Protein AF-V5H8V4-F1 (afdb_monomer)

Sequence (84 aa):
PRLQPFYFPKSPELRKKVVVHCVVFEGDEPLTFSRYKDGRKLATNRNIHVKLLSETVASLTLVEADASDIGNYTCEVYQRGRRR

Organism: Ixodes ricinus (NCBI:txid34613)

Secondary structure (DSSP, 8-state):
-EEPP----SSPPTTS-EEEEEEEEE--SSEEEEEEETTEEP---SSEEEEEEETTEEEEEESS--GGG-S-EEEEEEE-----

InterPro domains:
  IPR007110 Immunoglobulin-like domain [PS50835] (1-84)
  IPR013783 Immunoglobulin-like fold [G3DSA:2.60.40.10] (1-83)
  IPR036179 Immunoglobulin-like domain superfamily [SSF48726] (14-78)

Mean predicted aligned error: 4.66 Å

Structure (mmCIF, N/CA/C/O backbone):
data_AF-V5H8V4-F1
#
_entry.id   AF-V5H8V4-F1
#
loop_
_atom_site.group_PDB
_atom_site.id
_atom_site.type_symbol
_atom_site.label_atom_id
_atom_site.label_alt_id
_atom_site.label_comp_id
_atom_site.label_asym_id
_atom_site.label_entity_id
_atom_site.label_seq_id
_atom_site.pdbx_PDB_ins_code
_atom_site.Cartn_x
_atom_site.Cartn_y
_atom_site.Cartn_z
_atom_site.occupancy
_atom_site.B_iso_or_equiv
_atom_site.auth_seq_id
_atom_site.auth_comp_id
_atom_site.auth_asym_id
_atom_site.auth_atom_id
_atom_site.pdbx_PDB_model_num
ATOM 1 N N . PRO A 1 1 ? -13.947 -0.278 8.405 1.00 89.56 1 PRO A N 1
ATOM 2 C CA . PRO A 1 1 ? -13.069 0.728 7.766 1.00 89.56 1 PRO A CA 1
ATOM 3 C C . PRO A 1 1 ? -13.257 0.731 6.242 1.00 89.56 1 PRO A C 1
ATOM 5 O O . PRO A 1 1 ? -13.521 -0.325 5.669 1.00 89.56 1 PRO A O 1
ATOM 8 N N . ARG A 1 2 ? -13.130 1.889 5.591 1.00 91.38 2 ARG A N 1
ATOM 9 C CA . ARG A 1 2 ? -13.242 2.051 4.138 1.00 91.38 2 ARG A CA 1
ATOM 10 C C . ARG A 1 2 ? -12.084 2.883 3.608 1.00 91.38 2 ARG A C 1
ATOM 12 O O . ARG A 1 2 ? -11.730 3.920 4.171 1.00 91.38 2 ARG A O 1
ATOM 19 N N . LEU A 1 3 ? -11.502 2.404 2.513 1.00 92.75 3 LEU A N 1
ATOM 20 C CA . LEU A 1 3 ? -10.432 3.094 1.803 1.00 92.75 3 LEU A CA 1
ATOM 21 C C . LEU A 1 3 ? -11.012 4.102 0.819 1.00 92.75 3 LEU A C 1
ATOM 23 O O . LEU A 1 3 ? -11.994 3.814 0.133 1.00 92.75 3 LEU A O 1
ATOM 27 N N . GLN A 1 4 ? -10.370 5.260 0.718 1.00 91.12 4 GLN A N 1
ATOM 28 C CA . GLN A 1 4 ? -10.622 6.202 -0.360 1.00 91.12 4 GLN A CA 1
ATOM 29 C C . GLN A 1 4 ? -10.256 5.519 -1.686 1.00 91.12 4 GLN A C 1
ATOM 31 O O . GLN A 1 4 ? -9.267 4.780 -1.717 1.00 91.12 4 GLN A O 1
ATOM 36 N N . PRO A 1 5 ? -10.994 5.760 -2.786 1.00 85.94 5 PRO A N 1
ATOM 37 C CA . PRO A 1 5 ? -10.561 5.329 -4.106 1.00 85.94 5 PRO A CA 1
ATOM 38 C C . PRO A 1 5 ? -9.132 5.804 -4.370 1.00 85.94 5 PRO A C 1
ATOM 40 O O . PRO A 1 5 ? -8.829 6.995 -4.283 1.00 85.94 5 PRO A O 1
ATOM 43 N N . PHE A 1 6 ? -8.250 4.858 -4.656 1.00 75.19 6 PHE A N 1
ATOM 44 C CA . PHE A 1 6 ? -6.845 5.119 -4.915 1.00 75.19 6 PHE A CA 1
ATOM 45 C C . PHE A 1 6 ? -6.485 4.593 -6.297 1.00 75.19 6 PHE A C 1
ATOM 47 O O . PHE A 1 6 ? -7.046 3.608 -6.777 1.00 75.19 6 PHE A O 1
ATOM 54 N N . TYR A 1 7 ? -5.560 5.292 -6.945 1.00 72.06 7 TYR A N 1
ATOM 55 C CA . TYR A 1 7 ? -5.150 5.003 -8.309 1.00 72.06 7 TYR A CA 1
ATOM 56 C C . TYR A 1 7 ? -3.750 4.413 -8.302 1.00 72.06 7 TYR A C 1
ATOM 58 O O . TYR A 1 7 ? -2.794 5.056 -7.869 1.00 72.06 7 TYR A O 1
ATOM 66 N N . PHE A 1 8 ? -3.628 3.197 -8.825 1.00 73.38 8 PHE A N 1
ATOM 67 C CA . PHE A 1 8 ? -2.339 2.704 -9.284 1.00 73.38 8 PHE A CA 1
ATOM 68 C C . PHE A 1 8 ? -2.042 3.289 -10.668 1.00 73.38 8 PHE A C 1
ATOM 70 O O . PHE A 1 8 ? -2.954 3.365 -11.502 1.00 73.38 8 PHE A O 1
ATOM 77 N N . PRO A 1 9 ? -0.790 3.691 -10.947 1.00 70.62 9 PRO A N 1
ATOM 78 C CA . PRO A 1 9 ? -0.406 4.053 -12.301 1.00 70.62 9 PRO A CA 1
ATOM 79 C C . PRO A 1 9 ? -0.623 2.848 -13.223 1.00 70.62 9 PRO A C 1
ATOM 81 O O . PRO A 1 9 ? -0.080 1.772 -12.989 1.00 70.62 9 PRO A O 1
ATOM 84 N N . LYS A 1 10 ? -1.448 3.030 -14.262 1.00 66.06 10 LYS A N 1
ATOM 85 C CA . LYS A 1 10 ? -1.860 1.955 -15.186 1.00 66.06 10 LYS A CA 1
ATOM 86 C C . LYS A 1 10 ? -0.725 1.453 -16.084 1.00 66.06 10 LYS A C 1
ATOM 88 O O . LYS A 1 10 ? -0.808 0.352 -16.614 1.00 66.06 10 LYS A O 1
ATOM 93 N N . SER A 1 11 ? 0.315 2.259 -16.254 1.00 65.44 11 SER A N 1
ATOM 94 C CA . SER A 1 11 ? 1.507 1.944 -17.036 1.00 65.44 11 SER A CA 1
ATOM 95 C C . SER A 1 11 ? 2.722 2.494 -16.292 1.00 65.44 11 SER A C 1
ATOM 97 O O . SER A 1 11 ? 3.091 3.651 -16.510 1.00 65.44 11 SER A O 1
ATOM 99 N N . PRO A 1 12 ? 3.306 1.736 -15.349 1.00 68.25 12 PRO A N 1
ATOM 100 C CA . PRO A 1 12 ? 4.544 2.169 -14.731 1.00 68.25 12 PRO A CA 1
ATOM 101 C C . PRO A 1 12 ? 5.620 2.242 -15.817 1.00 68.25 12 PRO A C 1
ATOM 103 O O . PRO A 1 12 ? 5.910 1.257 -16.495 1.00 68.25 12 PRO A O 1
ATOM 106 N N . GLU A 1 13 ? 6.190 3.428 -16.005 1.00 79.69 13 GLU A N 1
ATOM 107 C CA . GLU A 1 13 ? 7.412 3.568 -16.785 1.00 79.69 13 GLU A CA 1
ATOM 108 C C . GLU A 1 13 ? 8.513 2.754 -16.099 1.00 79.69 13 GLU A C 1
ATOM 110 O O . GLU A 1 13 ? 8.762 2.905 -14.898 1.00 79.69 13 GLU A O 1
ATOM 115 N N . LEU A 1 14 ? 9.167 1.877 -16.860 1.00 86.56 14 LEU A N 1
ATOM 116 C CA . LEU A 1 14 ? 10.277 1.089 -16.342 1.00 86.56 14 LEU A CA 1
ATOM 117 C C . LEU A 1 14 ? 11.366 2.013 -15.792 1.00 86.56 14 LEU A C 1
ATOM 119 O O . LEU A 1 14 ? 11.590 3.114 -16.298 1.00 86.56 14 LEU A O 1
ATOM 123 N N . ARG A 1 15 ? 12.076 1.533 -14.769 1.00 88.19 15 ARG A N 1
ATOM 124 C CA . ARG A 1 15 ? 13.181 2.242 -14.112 1.00 88.19 15 ARG A CA 1
ATOM 125 C C . ARG A 1 15 ? 12.761 3.534 -13.403 1.00 88.19 15 ARG A C 1
ATOM 127 O O . ARG A 1 15 ? 13.608 4.343 -13.029 1.00 88.19 15 ARG A O 1
ATOM 134 N N . LYS A 1 16 ? 11.458 3.745 -13.197 1.00 90.19 16 LYS A N 1
ATOM 135 C CA . LYS A 1 16 ? 10.926 4.860 -12.410 1.00 90.19 16 LYS A CA 1
ATOM 136 C C . LYS A 1 16 ? 10.433 4.387 -11.054 1.00 90.19 16 LYS A C 1
ATOM 138 O O . LYS A 1 16 ? 10.023 3.242 -10.870 1.00 90.19 16 LYS A O 1
ATOM 143 N N . LYS A 1 17 ? 10.442 5.320 -10.108 1.00 91.88 17 LYS A N 1
ATOM 144 C CA . LYS A 1 17 ? 9.858 5.137 -8.786 1.00 91.88 17 LYS A CA 1
ATOM 145 C C . LYS A 1 17 ? 8.337 5.208 -8.878 1.00 91.88 17 LYS A C 1
ATOM 147 O O . LYS A 1 17 ? 7.799 6.152 -9.453 1.00 91.88 17 LYS A O 1
ATOM 152 N N . VAL A 1 18 ? 7.654 4.271 -8.231 1.00 91.62 18 VAL A N 1
ATOM 153 C CA . VAL A 1 18 ? 6.193 4.280 -8.079 1.00 91.62 18 VAL A CA 1
ATOM 154 C C . VAL A 1 18 ? 5.857 4.393 -6.599 1.00 91.62 18 VAL A C 1
ATOM 156 O O . VAL A 1 18 ? 6.435 3.699 -5.766 1.00 91.62 18 VAL A O 1
ATOM 159 N N . VAL A 1 19 ? 4.926 5.280 -6.254 1.00 91.75 19 VAL A N 1
ATOM 160 C CA . VAL A 1 19 ? 4.437 5.443 -4.880 1.00 91.75 19 VAL A CA 1
ATOM 161 C C . VAL A 1 19 ? 2.925 5.399 -4.898 1.00 91.75 19 VAL A C 1
ATOM 163 O O . VAL A 1 19 ? 2.292 6.084 -5.697 1.00 91.75 19 VAL A O 1
ATOM 166 N N . VAL A 1 20 ? 2.354 4.591 -4.013 1.00 91.50 20 VAL A N 1
ATOM 167 C CA . VAL A 1 20 ? 0.910 4.436 -3.874 1.00 91.50 20 VAL A CA 1
ATOM 168 C C . VAL A 1 20 ? 0.541 4.588 -2.411 1.00 91.50 20 VAL A C 1
ATOM 170 O O . VAL A 1 20 ? 1.158 3.983 -1.530 1.00 91.50 20 VAL A O 1
ATOM 173 N N . HIS A 1 21 ? -0.491 5.385 -2.162 1.00 93.12 21 HIS A N 1
ATOM 174 C CA . HIS A 1 21 ? -1.045 5.590 -0.835 1.00 93.12 21 HIS A CA 1
ATOM 175 C C . HIS A 1 21 ? -2.431 4.961 -0.732 1.00 93.12 21 HIS A C 1
ATOM 177 O O . HIS A 1 21 ? -3.266 5.142 -1.615 1.00 93.12 21 HIS A O 1
ATOM 183 N N . CYS A 1 22 ? -2.678 4.254 0.366 1.00 92.62 22 CYS A N 1
ATOM 184 C CA . CYS A 1 22 ? -4.015 3.848 0.773 1.00 92.62 22 CYS A CA 1
ATOM 185 C C . CYS A 1 22 ? -4.408 4.704 1.967 1.00 92.62 22 CYS A C 1
ATOM 187 O O . CYS A 1 22 ? -3.708 4.705 2.981 1.00 92.62 22 CYS A O 1
ATOM 189 N N . VAL A 1 23 ? -5.520 5.414 1.841 1.00 94.62 23 VAL A N 1
ATOM 190 C CA . VAL A 1 23 ? -6.018 6.328 2.867 1.00 94.62 23 VAL A CA 1
ATOM 191 C C . VAL A 1 23 ? -7.361 5.808 3.349 1.00 94.62 23 VAL A C 1
ATOM 193 O O . VAL A 1 23 ? -8.232 5.509 2.533 1.00 94.62 23 VAL A O 1
ATOM 196 N N . VAL A 1 24 ? -7.530 5.676 4.659 1.00 95.25 24 VAL A N 1
ATOM 197 C CA . VAL A 1 24 ? -8.812 5.333 5.282 1.00 95.25 24 VAL A CA 1
ATOM 198 C C . VAL A 1 24 ? -9.577 6.624 5.538 1.00 95.25 24 VAL A C 1
ATOM 200 O O . VAL A 1 24 ? -9.073 7.493 6.240 1.00 95.25 24 VAL A O 1
ATOM 203 N N . PHE A 1 25 ? -10.775 6.750 4.967 1.00 93.50 25 PHE A N 1
ATOM 204 C CA . PHE A 1 25 ? -11.644 7.918 5.191 1.00 93.50 25 PHE A CA 1
ATOM 205 C C . PHE A 1 25 ? -12.778 7.631 6.184 1.00 93.50 25 PHE A C 1
ATOM 207 O O . PHE A 1 25 ? -13.406 8.556 6.685 1.00 93.50 25 PHE A O 1
ATOM 214 N N . GLU A 1 26 ? -13.047 6.3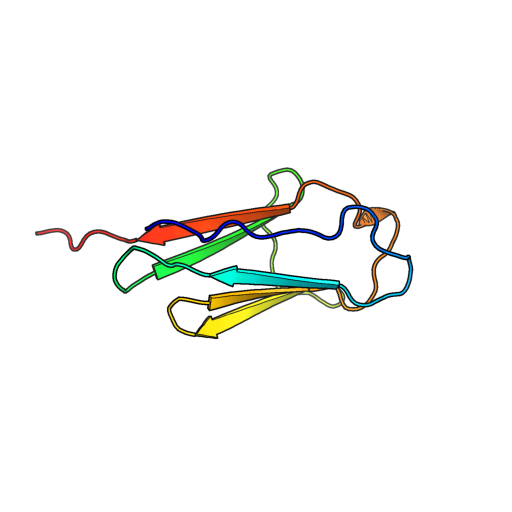55 6.465 1.00 93.44 26 GLU A N 1
ATOM 215 C CA . GLU A 1 26 ? -14.096 5.918 7.387 1.00 93.44 26 GLU A CA 1
ATOM 216 C C . GLU A 1 26 ? -13.588 4.716 8.192 1.00 93.44 26 GLU A C 1
ATOM 218 O O . GLU A 1 26 ? -13.132 3.731 7.607 1.00 93.44 26 GLU A O 1
ATOM 223 N N . GLY A 1 27 ? -13.661 4.768 9.520 1.00 89.62 27 GLY A N 1
ATOM 224 C CA . GLY A 1 27 ? -13.205 3.711 10.430 1.00 89.62 27 GL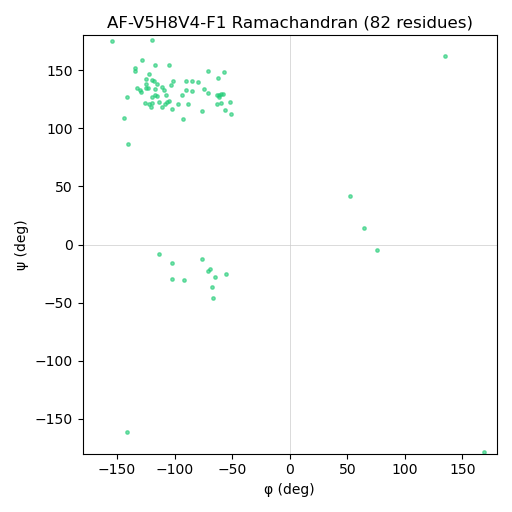Y A CA 1
ATOM 225 C C . GLY A 1 27 ? -12.397 4.259 11.603 1.00 89.62 27 GLY A C 1
ATOM 226 O O . GLY A 1 27 ? -11.890 5.374 11.534 1.00 89.62 27 GLY A O 1
ATOM 227 N N . ASP A 1 28 ? -12.257 3.447 12.651 1.00 89.81 28 ASP A N 1
ATOM 228 C CA . ASP A 1 28 ? -11.589 3.844 13.894 1.00 89.81 28 ASP A CA 1
ATOM 229 C C . ASP A 1 28 ? -10.339 3.010 14.159 1.00 89.81 28 ASP A C 1
ATOM 231 O O . ASP A 1 28 ? -10.223 1.845 13.763 1.00 89.81 28 ASP A O 1
ATOM 235 N N . GLU A 1 29 ? -9.415 3.599 14.902 1.00 87.62 29 GLU A N 1
ATOM 236 C CA . GLU A 1 29 ? -8.214 2.928 15.375 1.00 87.62 29 GLU A 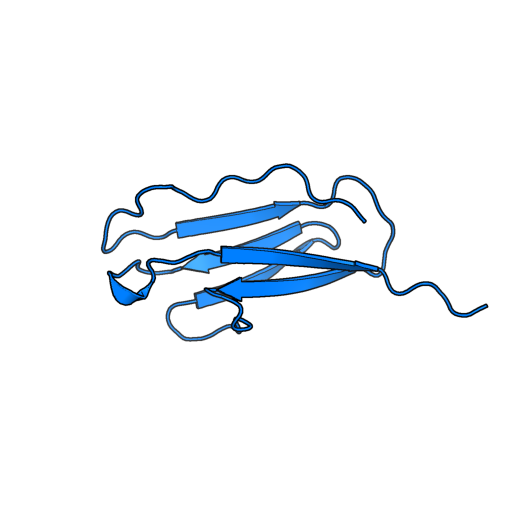CA 1
ATOM 237 C C . GLU A 1 29 ? -8.517 1.883 16.471 1.00 87.62 29 GLU A C 1
ATOM 239 O O . GLU A 1 29 ? -9.450 2.049 17.264 1.00 87.62 29 GLU A O 1
ATOM 244 N N . PRO A 1 30 ? -7.719 0.799 16.567 1.00 92.44 30 PRO A N 1
ATOM 245 C CA . PRO A 1 30 ? -6.510 0.522 15.787 1.00 92.44 30 PRO A CA 1
ATOM 246 C C . PRO A 1 30 ? -6.793 -0.139 14.425 1.00 92.44 30 PRO A C 1
ATOM 248 O O . PRO A 1 30 ? -7.493 -1.154 14.327 1.00 92.44 30 PRO A O 1
ATOM 251 N N . LEU A 1 31 ? -6.160 0.400 13.377 1.00 92.88 31 LEU A N 1
ATOM 252 C CA . LEU A 1 31 ? -6.238 -0.099 12.003 1.00 92.88 31 LEU A CA 1
ATOM 253 C C . LEU A 1 31 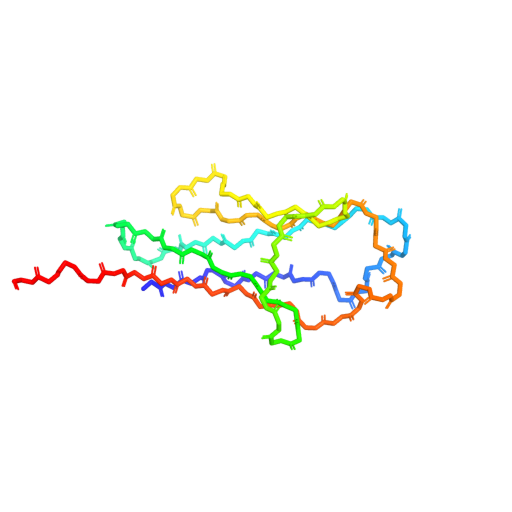? -4.995 -0.920 11.643 1.00 92.88 31 LEU A C 1
ATOM 255 O O . LEU A 1 31 ? -3.868 -0.595 12.006 1.00 92.88 31 LEU A O 1
ATOM 259 N N . THR A 1 32 ? -5.195 -2.010 10.907 1.00 93.19 32 THR A N 1
ATOM 260 C CA . THR A 1 32 ? -4.126 -2.878 10.402 1.00 93.19 32 THR A CA 1
ATOM 261 C C . THR A 1 32 ? -4.166 -2.909 8.883 1.00 93.19 32 THR A C 1
ATOM 263 O O . THR A 1 32 ? -5.193 -3.239 8.297 1.00 93.19 32 THR A O 1
ATOM 266 N N . PHE A 1 33 ? -3.032 -2.629 8.243 1.00 93.75 33 PHE A N 1
ATOM 267 C CA . PHE A 1 33 ? -2.923 -2.585 6.785 1.00 93.75 33 PHE A CA 1
ATOM 268 C C . PHE A 1 33 ? -2.107 -3.756 6.238 1.00 93.75 33 PHE A C 1
ATOM 270 O O . PHE A 1 33 ? -0.981 -3.995 6.679 1.00 93.75 33 PHE A O 1
ATOM 277 N N . SER A 1 34 ? -2.614 -4.413 5.197 1.00 93.50 34 SER A N 1
ATOM 278 C CA . SER A 1 34 ? -1.895 -5.433 4.426 1.00 93.50 34 SER A CA 1
ATOM 279 C C . SER A 1 34 ? -1.889 -5.074 2.943 1.00 93.50 34 SER A C 1
ATOM 281 O O . SER A 1 34 ? -2.835 -4.483 2.431 1.00 93.50 34 SER A O 1
ATOM 283 N N . ARG A 1 35 ? -0.773 -5.350 2.262 1.00 92.94 35 ARG A N 1
ATOM 284 C CA . ARG A 1 35 ? -0.594 -5.058 0.834 1.00 92.94 35 ARG A CA 1
ATOM 285 C C . ARG A 1 35 ? -0.331 -6.368 0.124 1.00 92.94 35 ARG A C 1
ATOM 287 O O . ARG A 1 35 ? 0.384 -7.215 0.660 1.00 92.94 35 ARG A O 1
ATOM 294 N N . TYR A 1 36 ? -0.880 -6.503 -1.069 1.00 93.69 36 TYR A N 1
ATOM 295 C CA . TYR A 1 36 ? -0.777 -7.708 -1.870 1.00 93.69 36 TYR A CA 1
ATOM 296 C C . TYR A 1 36 ? -0.443 -7.344 -3.305 1.00 93.69 36 TYR A C 1
ATOM 298 O O . TYR A 1 36 ? -0.853 -6.289 -3.785 1.00 93.69 36 TYR A O 1
ATOM 306 N N . LYS A 1 37 ? 0.270 -8.237 -3.979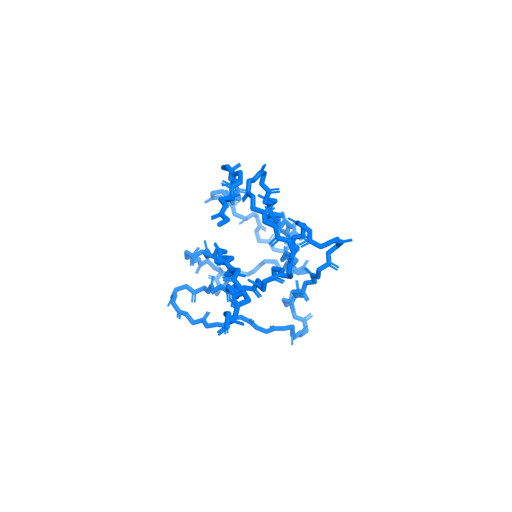 1.00 92.94 37 LYS A N 1
ATOM 307 C CA . LYS A 1 37 ? 0.444 -8.243 -5.426 1.00 92.94 37 LYS A CA 1
ATOM 308 C C . LYS A 1 37 ? 0.034 -9.614 -5.929 1.00 92.94 37 LYS A C 1
ATOM 310 O O . LYS A 1 37 ? 0.571 -10.611 -5.450 1.00 92.94 37 LYS A O 1
ATOM 315 N N . ASP A 1 38 ? -0.942 -9.662 -6.826 1.00 93.31 38 ASP A N 1
ATOM 316 C CA . ASP A 1 38 ? -1.455 -10.911 -7.401 1.00 93.31 38 ASP A CA 1
ATOM 317 C C . ASP A 1 38 ? -1.845 -11.930 -6.308 1.00 93.31 38 ASP A C 1
ATOM 319 O O . ASP A 1 38 ? -1.500 -13.110 -6.351 1.00 93.31 38 ASP A O 1
ATOM 323 N N . GLY A 1 39 ? -2.494 -11.436 -5.246 1.00 93.88 39 GLY A N 1
ATOM 324 C CA . GLY A 1 39 ? -2.907 -12.226 -4.079 1.00 93.88 39 GLY A CA 1
ATOM 325 C C . GLY A 1 39 ? -1.784 -12.598 -3.100 1.00 93.88 39 GLY A C 1
ATOM 326 O O . GLY A 1 39 ? -2.057 -13.142 -2.032 1.00 93.88 39 GLY A O 1
ATOM 327 N N . ARG A 1 40 ? -0.518 -12.282 -3.398 1.00 95.12 40 ARG A N 1
ATOM 328 C CA . ARG A 1 40 ? 0.622 -12.567 -2.514 1.00 95.12 40 ARG A CA 1
ATOM 329 C C . ARG A 1 40 ? 0.934 -11.378 -1.623 1.00 95.12 40 ARG A C 1
ATOM 331 O O . ARG A 1 40 ? 1.111 -10.262 -2.107 1.00 95.12 40 ARG A O 1
ATOM 338 N N . LYS A 1 41 ? 1.031 -11.623 -0.315 1.00 94.75 41 LYS A N 1
ATOM 339 C CA . LYS A 1 41 ? 1.324 -10.581 0.673 1.00 94.75 41 LYS A CA 1
ATOM 340 C C . LYS A 1 41 ? 2.708 -9.981 0.422 1.00 94.75 41 LYS A C 1
ATOM 342 O O . LYS A 1 41 ? 3.697 -10.704 0.327 1.00 94.75 41 LYS A O 1
ATOM 347 N N . LEU A 1 42 ? 2.767 -8.657 0.351 1.00 94.44 42 LEU A N 1
ATOM 348 C CA . LEU A 1 42 ? 3.997 -7.895 0.198 1.00 94.44 42 LEU A CA 1
ATOM 349 C C . LEU A 1 42 ? 4.586 -7.549 1.562 1.00 94.44 42 LEU A C 1
ATOM 351 O O . LEU A 1 42 ? 3.876 -7.171 2.498 1.00 94.44 42 LEU A O 1
ATOM 355 N N . ALA A 1 43 ? 5.908 -7.622 1.636 1.00 93.75 43 ALA A N 1
ATOM 356 C CA . ALA A 1 43 ? 6.705 -7.144 2.750 1.00 93.75 43 ALA A CA 1
ATOM 357 C C . ALA A 1 43 ? 7.804 -6.222 2.221 1.00 93.75 43 ALA A C 1
ATOM 359 O O . ALA A 1 43 ? 8.176 -6.284 1.047 1.00 93.75 43 ALA A O 1
ATOM 360 N N . THR A 1 44 ? 8.323 -5.370 3.099 1.00 95.56 44 THR A N 1
ATOM 361 C CA . THR A 1 44 ? 9.468 -4.523 2.773 1.00 95.56 44 THR A CA 1
ATOM 362 C C . THR A 1 44 ? 10.675 -5.388 2.404 1.00 95.56 44 THR A C 1
ATOM 364 O O . THR A 1 44 ? 11.043 -6.304 3.135 1.00 95.56 44 THR A O 1
ATOM 367 N N . ASN A 1 45 ? 11.293 -5.077 1.272 1.00 94.38 45 ASN A N 1
ATOM 368 C CA . ASN A 1 45 ? 12.528 -5.657 0.767 1.00 94.38 45 ASN A CA 1
ATOM 369 C C . ASN A 1 45 ? 13.391 -4.551 0.115 1.00 94.38 45 ASN A C 1
ATOM 371 O O . ASN A 1 45 ? 13.212 -3.369 0.417 1.00 94.38 45 ASN A O 1
ATOM 375 N N . ARG A 1 46 ? 14.360 -4.924 -0.735 1.00 94.38 46 ARG A N 1
ATOM 376 C CA . ARG A 1 46 ? 15.272 -3.973 -1.396 1.00 94.38 46 ARG A CA 1
ATOM 377 C C . ARG A 1 46 ? 14.584 -3.059 -2.419 1.00 94.38 46 ARG A C 1
ATOM 379 O O . ARG A 1 46 ? 14.978 -1.905 -2.508 1.00 94.38 46 ARG A O 1
ATOM 386 N N . ASN A 1 47 ? 13.598 -3.557 -3.169 1.00 94.12 47 ASN A N 1
ATOM 387 C CA . ASN A 1 47 ? 12.903 -2.784 -4.211 1.00 94.12 47 ASN A CA 1
ATOM 388 C C . ASN A 1 47 ? 11.523 -2.278 -3.755 1.00 94.12 47 ASN A C 1
ATOM 390 O O . ASN A 1 47 ? 11.065 -1.222 -4.179 1.00 94.12 47 ASN A O 1
ATOM 394 N N . ILE A 1 48 ? 10.860 -3.013 -2.861 1.00 94.94 48 ILE A N 1
ATOM 395 C CA . ILE A 1 48 ? 9.525 -2.709 -2.343 1.00 94.94 48 ILE A CA 1
ATOM 396 C C . ILE A 1 48 ? 9.638 -2.237 -0.897 1.00 94.94 48 ILE A C 1
ATOM 398 O O . ILE A 1 48 ? 10.190 -2.926 -0.046 1.00 94.94 48 ILE A O 1
ATOM 402 N N . HIS A 1 49 ? 9.038 -1.099 -0.573 1.00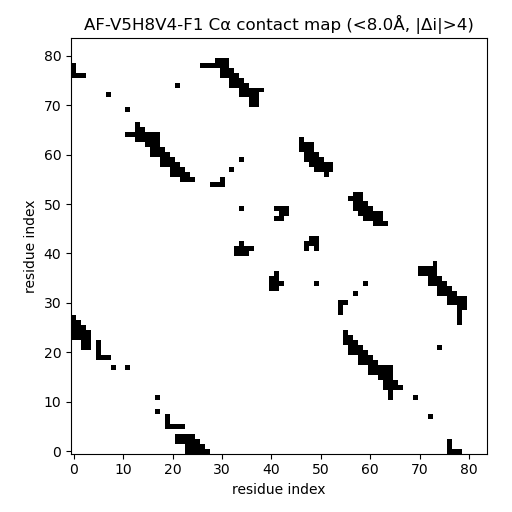 96.31 49 HIS A N 1
ATOM 403 C CA . HIS A 1 49 ? 8.931 -0.603 0.792 1.00 96.31 49 HIS A CA 1
ATOM 404 C C . HIS A 1 49 ? 7.474 -0.394 1.171 1.00 96.31 49 HIS A C 1
ATOM 406 O O . HIS A 1 49 ? 6.765 0.405 0.563 1.00 96.31 49 HIS A O 1
ATOM 412 N N . VAL A 1 50 ? 7.041 -1.081 2.222 1.00 95.38 50 VAL A N 1
ATOM 413 C CA . VAL A 1 50 ? 5.716 -0.922 2.814 1.00 95.38 50 VAL A CA 1
ATOM 414 C C . VAL A 1 50 ? 5.875 -0.131 4.105 1.00 95.38 50 VAL A C 1
ATOM 416 O O . VAL A 1 50 ? 6.635 -0.528 4.988 1.00 95.38 50 VAL A O 1
ATOM 419 N N . LYS A 1 51 ? 5.175 1.000 4.220 1.00 95.06 51 LYS A N 1
ATOM 420 C CA . LYS A 1 51 ? 5.242 1.882 5.393 1.00 95.06 51 LYS A CA 1
ATOM 421 C C . LYS A 1 51 ? 3.856 2.323 5.841 1.00 95.06 51 LYS A C 1
ATOM 423 O O . LYS A 1 51 ? 2.928 2.413 5.038 1.00 95.06 51 LYS A O 1
ATOM 428 N N . LEU A 1 52 ? 3.729 2.603 7.130 1.00 94.31 52 LEU A N 1
ATOM 429 C CA . LEU A 1 52 ? 2.616 3.358 7.688 1.00 94.31 52 LEU A CA 1
ATOM 430 C C . LEU A 1 52 ? 3.097 4.811 7.821 1.00 94.31 52 LEU A C 1
ATOM 432 O O . LEU A 1 52 ? 4.148 5.038 8.415 1.00 94.31 52 LEU A O 1
ATOM 436 N N . LEU A 1 53 ? 2.416 5.753 7.169 1.00 94.50 53 LEU A N 1
ATOM 437 C CA . LEU A 1 53 ? 2.739 7.185 7.234 1.00 94.50 53 LEU A CA 1
ATOM 438 C C . LEU A 1 53 ? 1.958 7.883 8.353 1.00 94.50 53 LEU A C 1
ATOM 440 O O . LEU A 1 53 ? 2.457 8.840 8.930 1.00 94.50 53 LEU A O 1
ATOM 444 N N . SER A 1 54 ? 0.763 7.377 8.648 1.00 94.12 54 SER A N 1
ATOM 445 C CA . SER A 1 54 ? -0.055 7.701 9.816 1.00 94.12 54 SER A CA 1
ATOM 446 C C . SER A 1 54 ? -0.980 6.521 10.114 1.00 94.12 54 SER A C 1
ATOM 448 O O . SER A 1 54 ? -1.067 5.573 9.333 1.00 94.12 54 SER A O 1
ATOM 450 N N . GLU A 1 55 ? -1.729 6.596 11.199 1.00 92.44 55 GLU A N 1
ATOM 451 C CA . GLU A 1 55 ? -2.706 5.609 11.655 1.00 92.44 55 GLU A CA 1
ATOM 452 C C . GLU A 1 55 ? -3.774 5.275 10.595 1.00 92.44 55 GLU A C 1
ATOM 454 O O . GLU A 1 55 ? -4.306 4.164 10.571 1.00 92.44 55 GLU A O 1
ATOM 459 N N . THR A 1 56 ? -4.032 6.201 9.666 1.00 94.31 56 THR A N 1
ATOM 460 C CA . THR A 1 56 ? -5.006 6.069 8.571 1.00 94.31 56 THR A CA 1
ATOM 461 C C . THR A 1 56 ? -4.373 6.020 7.178 1.00 94.31 56 THR A C 1
ATOM 463 O O . THR A 1 56 ? -5.079 5.730 6.208 1.00 94.31 56 THR A O 1
ATOM 466 N N . VAL A 1 57 ? -3.060 6.264 7.050 1.00 94.31 57 VAL A N 1
ATOM 467 C CA . VAL A 1 57 ? -2.362 6.334 5.757 1.00 94.31 57 VAL A CA 1
ATOM 468 C C . VAL A 1 57 ? -1.253 5.295 5.655 1.00 94.31 57 VAL A C 1
ATOM 470 O O . VAL A 1 57 ? -0.228 5.326 6.334 1.00 94.31 57 VAL A O 1
ATOM 473 N N . ALA A 1 58 ? -1.420 4.410 4.685 1.00 94.25 58 ALA A N 1
ATOM 474 C CA . ALA A 1 58 ? -0.477 3.384 4.288 1.00 94.25 58 ALA A CA 1
ATOM 475 C C . ALA A 1 58 ? 0.245 3.783 2.995 1.00 94.25 58 ALA A C 1
ATOM 477 O O . ALA A 1 58 ? -0.391 4.218 2.045 1.00 94.25 58 ALA A O 1
ATOM 478 N N . SER A 1 59 ? 1.557 3.562 2.912 1.00 94.56 59 SER A N 1
ATOM 479 C CA . SER A 1 59 ? 2.344 3.754 1.690 1.00 94.56 59 SER A CA 1
ATOM 480 C C . SER A 1 59 ? 2.973 2.452 1.197 1.00 94.56 59 SER A C 1
ATOM 482 O O . SER A 1 59 ? 3.462 1.643 1.994 1.00 94.56 59 SER A O 1
ATOM 484 N N . LEU A 1 60 ? 2.966 2.274 -0.120 1.00 94.38 60 LEU A N 1
ATOM 485 C CA . LEU A 1 60 ? 3.746 1.298 -0.865 1.00 94.38 60 LEU A CA 1
ATOM 486 C C . LEU A 1 60 ? 4.646 2.067 -1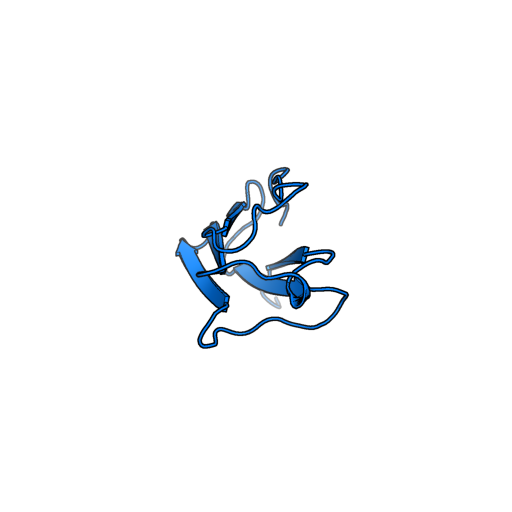.835 1.00 94.38 60 LEU A C 1
ATOM 488 O O . LEU A 1 60 ? 4.152 2.795 -2.694 1.00 94.38 60 LEU A O 1
ATOM 492 N N . THR A 1 61 ? 5.953 1.876 -1.719 1.00 94.31 61 THR A N 1
ATOM 493 C CA . THR A 1 61 ? 6.940 2.448 -2.635 1.00 94.31 61 THR A CA 1
ATOM 494 C C . THR A 1 61 ? 7.647 1.326 -3.371 1.00 94.31 61 THR A C 1
ATOM 496 O O . THR A 1 61 ? 8.201 0.434 -2.736 1.00 94.31 61 THR A O 1
ATOM 499 N N . LEU A 1 62 ? 7.674 1.414 -4.692 1.00 93.88 62 LEU A N 1
ATOM 500 C CA . LEU A 1 62 ? 8.555 0.653 -5.563 1.00 93.88 62 LEU A CA 1
ATOM 501 C C . LEU A 1 62 ? 9.689 1.587 -5.988 1.00 93.88 62 LEU A C 1
ATOM 503 O O . LEU A 1 62 ? 9.426 2.637 -6.578 1.00 93.88 62 LEU A O 1
ATOM 507 N N . VAL A 1 63 ? 10.924 1.266 -5.610 1.00 94.81 63 VAL A N 1
ATOM 508 C CA . VAL A 1 63 ? 12.084 2.141 -5.843 1.00 94.81 63 VAL A CA 1
ATOM 509 C C . VAL A 1 63 ? 12.358 2.261 -7.334 1.00 94.81 63 VAL A C 1
ATOM 511 O O . VAL A 1 63 ? 12.522 3.372 -7.837 1.00 94.81 63 VAL A O 1
ATOM 514 N N . GLU A 1 64 ? 12.344 1.129 -8.028 1.00 94.12 64 GLU A N 1
ATOM 515 C CA . GLU A 1 64 ? 12.628 1.051 -9.448 1.00 94.12 64 GLU A CA 1
ATOM 516 C C . GLU A 1 64 ? 11.733 -0.012 -10.085 1.00 94.12 64 GLU A C 1
ATOM 518 O O . GLU A 1 64 ? 11.892 -1.204 -9.833 1.00 94.12 64 GLU A O 1
ATOM 523 N N . ALA A 1 65 ? 10.753 0.429 -10.876 1.00 90.44 65 ALA A N 1
ATOM 524 C CA . ALA A 1 65 ? 9.798 -0.474 -11.497 1.00 90.44 65 ALA A CA 1
ATOM 525 C C . ALA A 1 65 ? 10.440 -1.300 -12.612 1.00 90.44 65 ALA A C 1
ATOM 527 O O . ALA A 1 65 ? 11.057 -0.747 -13.529 1.00 90.44 65 ALA A O 1
ATOM 528 N N . ASP A 1 66 ? 10.242 -2.613 -12.574 1.00 91.00 66 ASP A N 1
ATOM 529 C CA . ASP A 1 66 ? 10.619 -3.509 -13.660 1.00 91.00 66 ASP A CA 1
ATOM 530 C C . ASP A 1 66 ? 9.410 -4.259 -14.252 1.00 91.00 66 ASP A C 1
ATOM 532 O O . ASP A 1 66 ? 8.269 -4.123 -13.810 1.00 91.00 66 ASP A O 1
ATOM 536 N N . ALA A 1 67 ? 9.646 -5.039 -15.311 1.00 89.06 67 ALA A N 1
ATOM 537 C CA . ALA A 1 67 ? 8.584 -5.809 -15.958 1.00 89.06 67 ALA A CA 1
ATOM 538 C C . ALA A 1 67 ? 8.000 -6.898 -15.041 1.00 89.06 67 ALA A C 1
ATOM 540 O O . ALA A 1 67 ? 6.834 -7.259 -15.180 1.00 89.06 67 ALA A O 1
ATOM 541 N N . SER A 1 68 ? 8.796 -7.413 -14.100 1.00 89.44 68 SER A N 1
ATOM 542 C CA . SER A 1 68 ? 8.340 -8.388 -13.115 1.00 89.44 68 SER A CA 1
ATOM 543 C C . SER A 1 68 ? 7.414 -7.759 -12.084 1.00 89.44 68 SER A C 1
ATOM 545 O O . SER A 1 68 ? 6.610 -8.488 -11.518 1.00 89.44 68 SER A O 1
ATOM 547 N N . ASP A 1 69 ? 7.467 -6.439 -11.872 1.00 89.81 69 ASP A N 1
ATOM 548 C CA . ASP A 1 69 ? 6.589 -5.686 -10.972 1.00 89.81 69 ASP A CA 1
ATOM 549 C C . ASP A 1 69 ? 5.179 -5.448 -11.528 1.00 89.81 69 ASP A C 1
ATOM 551 O O . ASP A 1 69 ? 4.276 -5.107 -10.767 1.00 89.81 69 ASP A O 1
ATOM 555 N N . ILE A 1 70 ? 4.939 -5.696 -12.817 1.00 87.94 70 ILE A N 1
ATOM 556 C CA . ILE A 1 70 ? 3.599 -5.599 -13.407 1.00 87.94 70 ILE A CA 1
ATOM 557 C C . ILE A 1 70 ? 2.663 -6.599 -12.717 1.00 87.94 70 ILE A C 1
ATOM 559 O O . ILE A 1 70 ? 2.977 -7.782 -12.596 1.00 87.94 70 ILE A O 1
ATOM 563 N N . GLY A 1 71 ? 1.509 -6.117 -12.256 1.00 88.94 71 GLY A N 1
ATOM 564 C CA . GLY A 1 71 ? 0.517 -6.951 -11.588 1.00 88.94 71 GLY A CA 1
ATOM 565 C C . GLY A 1 71 ? -0.589 -6.148 -10.918 1.00 88.94 71 GLY A C 1
ATOM 566 O O . GLY A 1 71 ? -0.617 -4.914 -10.957 1.00 88.94 71 GLY A O 1
ATOM 567 N N . ASN A 1 72 ? -1.502 -6.869 -10.277 1.00 89.69 72 ASN A N 1
ATOM 568 C CA . ASN A 1 72 ? -2.625 -6.291 -9.556 1.00 89.69 72 ASN A CA 1
ATOM 569 C C . ASN A 1 72 ? -2.258 -6.099 -8.091 1.00 89.69 72 ASN A C 1
ATOM 571 O O . ASN A 1 72 ? -2.179 -7.051 -7.308 1.00 89.69 72 ASN A O 1
ATOM 575 N N . TYR A 1 73 ? -2.063 -4.842 -7.715 1.00 89.56 73 TYR A N 1
ATOM 576 C CA . TYR A 1 73 ? -1.785 -4.474 -6.341 1.00 89.56 73 TYR A CA 1
ATOM 577 C C . TYR A 1 73 ? -3.082 -4.190 -5.591 1.00 89.56 73 TYR A C 1
ATOM 579 O O . TYR A 1 73 ? -3.954 -3.464 -6.060 1.00 89.56 73 TYR A O 1
ATOM 587 N N . THR A 1 74 ? -3.202 -4.763 -4.400 1.00 91.19 74 THR A N 1
ATOM 588 C CA . THR A 1 74 ? -4.369 -4.595 -3.531 1.00 91.19 74 THR A CA 1
ATOM 589 C C . THR A 1 74 ? -3.920 -4.091 -2.172 1.00 91.19 74 THR A C 1
ATOM 591 O O . THR A 1 74 ? -2.914 -4.545 -1.620 1.00 91.19 74 THR A O 1
ATOM 594 N N . CYS A 1 75 ? -4.678 -3.144 -1.632 1.00 91.88 75 CYS A N 1
ATOM 595 C CA . CYS A 1 75 ? -4.502 -2.654 -0.280 1.00 91.88 75 CYS A CA 1
ATOM 596 C C . CYS A 1 75 ? -5.718 -3.042 0.546 1.00 91.88 75 CYS A C 1
ATOM 598 O O . CYS A 1 75 ? -6.842 -2.694 0.195 1.00 91.88 75 CYS A O 1
ATOM 600 N N . GLU A 1 76 ? -5.484 -3.758 1.634 1.00 93.06 76 GLU A N 1
ATOM 601 C CA . GLU A 1 76 ? -6.527 -4.207 2.542 1.00 93.06 76 GLU A CA 1
ATOM 6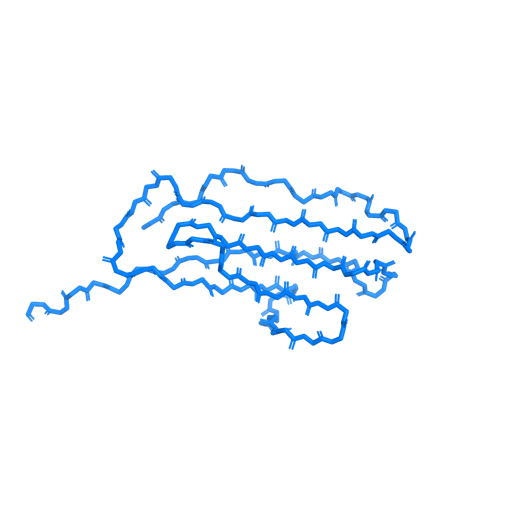02 C C . GLU A 1 76 ? -6.331 -3.552 3.902 1.00 93.06 76 GLU A C 1
ATOM 604 O O . GLU A 1 76 ? -5.209 -3.460 4.415 1.00 93.06 76 GLU A O 1
ATOM 609 N N . VAL A 1 77 ? -7.438 -3.115 4.493 1.00 93.38 77 VAL A N 1
ATOM 610 C CA . VAL A 1 77 ? -7.473 -2.539 5.832 1.00 93.38 77 VAL A CA 1
ATOM 611 C C . VAL A 1 77 ? -8.435 -3.323 6.709 1.00 93.38 77 VAL A C 1
ATOM 613 O O . VAL A 1 77 ? -9.564 -3.619 6.325 1.00 93.38 77 VAL A O 1
ATOM 616 N N . TYR A 1 78 ? -7.980 -3.623 7.917 1.00 92.00 78 TYR A N 1
ATOM 617 C CA . TYR A 1 78 ? -8.716 -4.376 8.916 1.00 92.00 78 TYR A CA 1
ATOM 618 C C . TYR A 1 78 ? -8.796 -3.567 10.205 1.00 92.00 78 TYR A C 1
ATOM 620 O O . TYR A 1 78 ? -7.794 -3.031 10.670 1.00 92.00 78 TYR A O 1
ATOM 628 N N . GLN A 1 79 ? -9.982 -3.515 10.803 1.00 90.12 79 GLN A N 1
ATOM 629 C CA . GLN A 1 79 ? -10.202 -2.940 12.128 1.00 90.12 79 GLN A CA 1
ATOM 630 C C . GLN A 1 79 ? -10.548 -4.092 13.064 1.00 90.12 79 GLN A C 1
ATOM 632 O O . GLN A 1 79 ? -11.529 -4.804 12.837 1.00 90.12 79 GLN A O 1
ATOM 637 N N . ARG A 1 80 ? -9.729 -4.326 14.093 1.00 79.44 80 ARG A N 1
ATOM 638 C CA . ARG A 1 80 ? -10.073 -5.322 15.114 1.00 79.44 80 ARG A CA 1
ATOM 639 C C . ARG A 1 80 ? -11.134 -4.712 16.020 1.00 79.44 80 ARG A C 1
ATOM 641 O O . ARG A 1 80 ? -10.855 -3.751 16.729 1.00 79.44 80 ARG A O 1
ATOM 648 N N . GLY A 1 81 ? -12.342 -5.273 16.009 1.00 69.56 81 GLY A N 1
ATOM 649 C CA . GLY A 1 81 ? -13.351 -4.925 17.003 1.00 69.56 81 GLY A CA 1
ATOM 650 C C . GLY A 1 81 ? -12.798 -5.208 18.399 1.00 69.56 81 GLY A C 1
ATOM 651 O O . GLY A 1 81 ? -12.273 -6.299 18.639 1.00 69.56 81 GLY A O 1
ATOM 652 N N . ARG A 1 82 ? -12.893 -4.236 19.316 1.00 60.47 82 ARG A N 1
ATOM 653 C CA . ARG A 1 82 ? -12.750 -4.513 20.751 1.00 60.47 82 ARG A CA 1
ATOM 654 C C . ARG A 1 82 ? -13.698 -5.675 21.057 1.00 60.47 82 ARG A C 1
ATOM 656 O O . ARG A 1 82 ? -14.910 -5.508 20.937 1.00 60.47 82 ARG A O 1
ATOM 663 N N . ARG A 1 83 ? -13.161 -6.855 21.389 1.00 58.34 83 ARG A N 1
ATOM 664 C CA . ARG A 1 83 ? -13.963 -7.898 22.038 1.00 58.34 83 ARG A CA 1
ATOM 665 C C . ARG A 1 83 ? -14.540 -7.241 23.293 1.00 58.34 83 ARG A C 1
ATOM 667 O O . ARG A 1 83 ? -13.760 -6.756 24.111 1.00 58.34 83 ARG A O 1
ATOM 674 N N . ARG A 1 84 ? -15.868 -7.108 23.339 1.00 50.53 84 ARG A N 1
ATOM 675 C CA . ARG A 1 84 ? -16.580 -6.827 24.588 1.00 50.53 84 ARG A CA 1
ATOM 676 C C . ARG A 1 84 ? -16.325 -7.966 25.562 1.00 50.53 84 ARG A C 1
ATOM 678 O O . ARG A 1 84 ? -16.235 -9.117 25.076 1.00 50.53 84 ARG A O 1
#

pLDDT: mean 88.73, std 9.5, range [50.53, 96.31]

Radius of gyration: 13.65 Å; Cα contacts (8 Å, |Δi|>4): 158; chains: 1; bounding box: 32×20×42 Å

Solvent-accessible surface area (backbone atoms only — not comparable to full-atom values): 5210 Å² total; per-residue (Å²): 101,43,70,50,94,65,78,74,76,90,71,74,58,71,74,33,67,46,78,42,64,48,40,52,80,44,72,64,85,66,58,46,80,48,43,26,45,73,85,40,77,62,67,66,59,96,51,36,41,64,45,73,82,47,87,49,30,37,37,43,35,34,61,54,35,49,83,83,69,64,73,55,74,46,82,45,72,47,56,73,73,80,81,126

Foldseek 3Di:
DDWDDWDFDPDDDFFAKGKTKTFDPDDDPPKDKWKDWPNHTDDDDDQWHWDDPDSGMIMIMGHGDDPVNDTDMDMDMDHDPDPD

Nearest PDB structures (foldseek):
  7y5j-assembly1_A  TM=9.619E-01  e=6.514E-07  Chelicerata
  7y4x-assembly1_B  TM=9.133E-01  e=3.677E-06  Chelicerata
  7y73-assembly1_A  TM=9.320E-0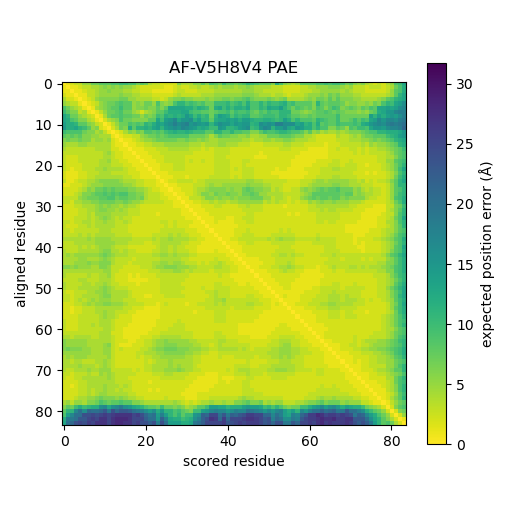1  e=4.371E-06  Chelicerata
  7y9a-assembly1_A-2  TM=8.896E-01  e=5.506E-06  Chelicerata
  7y6o-assembly1_A-2  TM=8.849E-01  e=2.467E-05  Chelicerata